Protein AF-K1S8H5-F1 (afdb_monomer_lite)

pLDDT: mean 75.68, std 14.2, range [41.44, 95.56]

Secondary structure (DSSP, 8-state):
--------HHHHHHHHHHHHHHHHHHHHHHHSS----HHHHHHHHHHHHHH--GGG-------TTT--HHHHHHTT--HHHHHHHHHHHHTT----SGGGGGGSTT--S--

Structure (mmCIF, N/CA/C/O backbone):
data_AF-K1S8H5-F1
#
_entry.id   AF-K1S8H5-F1
#
loop_
_atom_site.group_PDB
_atom_site.id
_atom_site.type_symbol
_atom_site.label_atom_id
_atom_site.label_alt_id
_atom_site.label_comp_id
_atom_site.label_asym_id
_atom_site.label_entity_id
_atom_site.label_seq_id
_atom_site.pdbx_PDB_ins_code
_atom_site.Cartn_x
_atom_site.Cartn_y
_atom_site.Cartn_z
_atom_site.occupancy
_atom_site.B_iso_or_equiv
_atom_site.auth_seq_id
_atom_site.auth_comp_id
_atom_site.auth_asym_id
_atom_site.auth_atom_id
_atom_site.pdbx_PDB_model_num
ATOM 1 N N . MET A 1 1 ? 56.569 -16.365 -18.935 1.00 41.44 1 MET A N 1
ATOM 2 C CA . MET A 1 1 ? 56.934 -15.967 -20.304 1.00 41.44 1 MET A CA 1
ATOM 3 C C . MET A 1 1 ? 55.680 -16.206 -21.107 1.00 41.44 1 MET A C 1
ATOM 5 O O . MET A 1 1 ? 55.211 -17.335 -21.143 1.00 41.44 1 MET A O 1
ATOM 9 N N . ASP A 1 2 ? 55.040 -15.097 -21.447 1.00 56.78 2 ASP A N 1
ATOM 10 C CA . ASP A 1 2 ? 53.632 -14.965 -21.799 1.00 56.78 2 ASP A CA 1
ATOM 11 C C . ASP A 1 2 ? 53.330 -15.383 -23.232 1.00 56.78 2 ASP A C 1
ATOM 13 O O . ASP A 1 2 ? 53.859 -14.779 -24.162 1.00 56.78 2 ASP A O 1
ATOM 17 N N . ASP A 1 3 ? 52.366 -16.288 -23.395 1.00 51.31 3 ASP A N 1
ATOM 18 C CA . ASP A 1 3 ? 51.741 -16.548 -24.690 1.00 51.31 3 ASP A CA 1
ATOM 19 C C . ASP A 1 3 ? 50.256 -16.176 -24.567 1.00 51.31 3 ASP A C 1
ATOM 21 O O . ASP A 1 3 ? 49.355 -17.011 -24.460 1.00 51.31 3 ASP A O 1
ATOM 25 N N . GLY A 1 4 ? 50.015 -14.868 -24.468 1.00 54.75 4 GLY A N 1
ATOM 26 C CA . GLY A 1 4 ? 48.685 -14.281 -24.397 1.00 54.75 4 GLY A CA 1
ATOM 27 C C . GLY A 1 4 ? 47.876 -14.517 -25.678 1.00 54.75 4 GLY A C 1
ATOM 28 O O . GLY A 1 4 ? 48.240 -14.041 -26.746 1.00 54.75 4 GLY A O 1
ATOM 29 N N . THR A 1 5 ? 46.742 -15.209 -25.529 1.00 61.41 5 THR A N 1
ATOM 30 C CA . THR A 1 5 ? 45.500 -15.079 -26.322 1.00 61.41 5 THR A CA 1
ATOM 31 C C . THR A 1 5 ? 45.636 -15.018 -27.853 1.00 61.41 5 THR A C 1
ATOM 33 O O . THR A 1 5 ? 45.583 -13.937 -28.440 1.00 61.41 5 THR A O 1
ATOM 36 N N . PHE A 1 6 ? 45.668 -16.172 -28.527 1.00 60.78 6 PHE A N 1
ATOM 37 C CA . PHE A 1 6 ? 45.492 -16.243 -29.984 1.00 60.78 6 PHE A CA 1
ATOM 38 C C . PHE A 1 6 ? 44.101 -16.790 -30.330 1.00 60.78 6 PHE A C 1
ATOM 40 O O . PHE A 1 6 ? 43.849 -17.989 -30.240 1.00 60.78 6 PHE A O 1
ATOM 47 N N . PHE A 1 7 ? 43.187 -15.890 -30.700 1.00 63.75 7 PHE A N 1
ATOM 48 C CA . PHE A 1 7 ? 41.874 -16.235 -31.247 1.00 63.75 7 PHE A CA 1
ATOM 49 C C . PHE A 1 7 ? 42.027 -17.026 -32.561 1.00 63.75 7 PHE A C 1
ATOM 51 O O . PHE A 1 7 ? 42.844 -16.687 -33.417 1.00 63.75 7 PHE A O 1
ATOM 58 N N . THR A 1 8 ? 41.224 -18.072 -32.743 1.00 81.25 8 THR A N 1
ATOM 59 C CA . THR A 1 8 ? 41.242 -18.950 -33.927 1.00 81.25 8 THR A C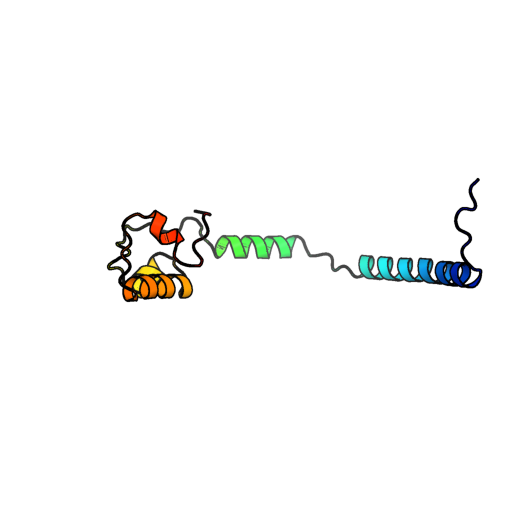A 1
ATOM 60 C C . THR A 1 8 ? 40.730 -18.198 -35.168 1.00 81.25 8 THR A C 1
ATOM 62 O O . THR A 1 8 ? 39.852 -17.346 -35.061 1.00 81.25 8 THR A O 1
ATOM 65 N N . GLU A 1 9 ? 41.175 -18.533 -36.388 1.00 72.69 9 GLU A N 1
ATOM 66 C CA . GLU A 1 9 ? 40.718 -17.865 -37.633 1.00 72.69 9 GLU A CA 1
ATOM 67 C C . GLU A 1 9 ? 39.186 -17.808 -37.797 1.00 72.69 9 GLU A C 1
ATOM 69 O O . GLU A 1 9 ? 38.637 -16.854 -38.354 1.00 72.69 9 GLU A O 1
ATOM 74 N N . ARG A 1 10 ? 38.477 -18.831 -37.301 1.00 75.38 10 ARG A N 1
ATOM 75 C CA . ARG A 1 10 ? 37.007 -18.870 -37.284 1.00 75.38 10 ARG A CA 1
ATOM 76 C C . ARG A 1 10 ? 36.413 -17.829 -36.334 1.00 75.38 10 ARG A C 1
ATOM 78 O O . ARG A 1 10 ? 35.391 -17.237 -36.667 1.00 75.38 10 ARG A O 1
ATOM 85 N N . GLU A 1 11 ? 37.058 -17.579 -35.198 1.00 80.12 11 GLU A N 1
ATOM 86 C CA . GLU A 1 11 ? 36.647 -16.576 -34.210 1.00 80.12 11 GLU A CA 1
ATOM 87 C C . GLU A 1 11 ? 36.876 -15.166 -34.750 1.00 80.12 11 GLU A C 1
ATOM 89 O O . GLU A 1 11 ? 35.988 -14.326 -34.647 1.00 80.12 11 GLU A O 1
ATOM 94 N N . ILE A 1 12 ? 37.999 -14.926 -35.433 1.00 80.81 12 ILE A N 1
ATOM 95 C CA . ILE A 1 12 ? 38.282 -13.633 -36.073 1.00 80.81 12 ILE A CA 1
ATOM 96 C C . ILE A 1 12 ? 37.213 -13.309 -37.126 1.00 80.81 12 ILE A C 1
ATOM 98 O O . ILE A 1 12 ? 36.673 -12.203 -37.145 1.00 80.81 12 ILE A O 1
ATOM 102 N N . ARG A 1 13 ? 36.846 -14.281 -37.973 1.00 82.50 13 ARG A N 1
ATOM 103 C CA . ARG A 1 13 ? 35.783 -14.100 -38.979 1.00 82.50 13 ARG A CA 1
ATOM 104 C C . ARG A 1 13 ? 34.409 -13.907 -38.339 1.00 82.50 13 ARG A C 1
ATOM 106 O O . ARG A 1 13 ? 33.643 -13.067 -38.803 1.00 82.50 13 ARG A O 1
ATOM 113 N N . ALA A 1 14 ? 34.104 -14.646 -37.273 1.00 84.62 14 ALA A N 1
ATOM 114 C CA . ALA A 1 14 ? 32.852 -14.493 -36.539 1.00 84.62 14 AL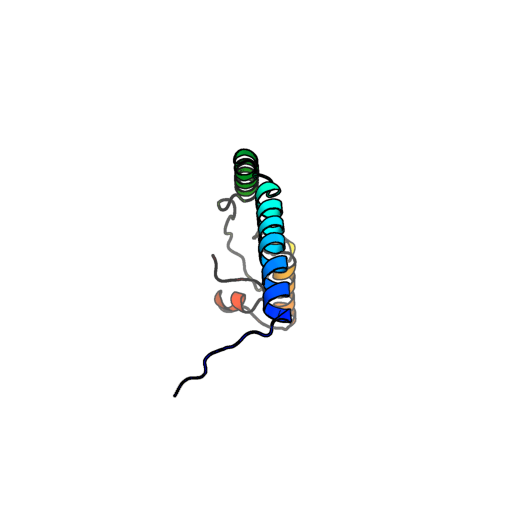A A CA 1
ATOM 115 C C . ALA A 1 14 ? 32.741 -13.103 -35.894 1.00 84.62 14 ALA A C 1
ATOM 117 O O . ALA A 1 14 ? 31.717 -12.447 -36.053 1.00 84.62 14 ALA A O 1
ATOM 118 N N . VAL A 1 15 ? 33.801 -12.614 -35.244 1.00 86.19 15 VAL A N 1
ATOM 119 C CA . VAL A 1 15 ? 33.845 -11.278 -34.627 1.00 86.19 15 VAL A CA 1
ATOM 120 C C . VAL A 1 15 ? 33.744 -10.177 -35.685 1.00 86.19 15 VAL A C 1
ATOM 122 O O . VAL A 1 15 ? 32.987 -9.225 -35.498 1.00 86.19 15 VAL A O 1
ATOM 125 N N . ALA A 1 16 ? 34.426 -10.332 -36.825 1.00 89.69 16 ALA A N 1
ATOM 126 C CA . ALA A 1 16 ? 34.380 -9.372 -37.930 1.00 89.69 16 ALA A CA 1
ATOM 127 C C . ALA A 1 16 ? 32.971 -9.198 -38.528 1.00 89.69 16 ALA A C 1
ATOM 129 O O . ALA A 1 16 ? 32.651 -8.120 -39.019 1.00 89.69 16 ALA A O 1
ATOM 130 N N . VAL A 1 17 ? 32.122 -10.230 -38.466 1.00 92.25 17 VAL A N 1
ATOM 131 C CA . VAL A 1 17 ? 30.719 -10.173 -38.918 1.00 92.25 17 VAL A CA 1
ATOM 132 C C . VAL A 1 17 ? 29.775 -9.776 -37.781 1.00 92.25 17 VAL A C 1
ATOM 134 O O . VAL A 1 17 ? 28.824 -9.024 -37.987 1.00 92.25 17 VAL A O 1
ATOM 137 N N . PHE A 1 18 ? 30.038 -10.247 -36.566 1.00 93.00 18 PHE A N 1
ATOM 138 C CA . PHE A 1 18 ? 29.190 -9.997 -35.408 1.00 93.00 18 PHE A CA 1
ATOM 139 C C . PHE A 1 18 ? 29.225 -8.534 -34.961 1.00 93.00 18 PHE A C 1
ATOM 141 O O . PHE A 1 18 ? 28.172 -7.967 -34.696 1.00 93.00 18 PHE A O 1
ATOM 148 N N . LEU A 1 19 ? 30.399 -7.896 -34.912 1.00 94.50 19 LEU A N 1
ATOM 149 C CA . LEU A 1 19 ? 30.528 -6.497 -34.484 1.00 94.50 19 LEU A CA 1
ATOM 150 C C . LEU A 1 19 ? 29.714 -5.504 -35.332 1.00 94.50 19 LEU A C 1
ATOM 152 O O . LEU A 1 19 ? 28.984 -4.707 -34.738 1.00 94.50 19 LEU A O 1
ATOM 156 N N . PRO A 1 20 ? 29.759 -5.525 -36.679 1.00 95.56 20 PRO A N 1
ATOM 157 C CA . PRO A 1 20 ? 28.922 -4.631 -37.473 1.00 95.56 20 PRO A CA 1
ATOM 158 C C . PRO A 1 20 ? 27.431 -4.963 -37.344 1.00 95.56 20 PRO A C 1
ATOM 160 O O . PRO A 1 20 ? 26.621 -4.043 -37.295 1.00 95.56 20 PRO A O 1
ATOM 163 N N . LEU A 1 21 ? 27.049 -6.241 -37.216 1.00 94.81 21 LEU A N 1
ATOM 164 C CA . LEU A 1 21 ? 25.651 -6.626 -36.982 1.00 94.81 21 LEU A CA 1
ATOM 165 C C . LEU A 1 21 ? 25.140 -6.159 -35.615 1.00 94.81 21 LEU A C 1
ATOM 167 O O . LEU A 1 21 ? 24.040 -5.620 -35.524 1.00 94.81 21 LEU A O 1
ATOM 171 N N . ALA A 1 22 ? 25.941 -6.315 -34.562 1.00 93.06 22 ALA A N 1
ATOM 172 C CA . ALA A 1 22 ? 25.636 -5.813 -33.229 1.00 93.06 22 ALA A CA 1
ATOM 173 C C . ALA A 1 22 ? 25.555 -4.279 -33.229 1.00 93.06 22 ALA A C 1
ATOM 175 O O . ALA A 1 22 ? 24.632 -3.714 -32.647 1.00 93.06 22 ALA A O 1
ATOM 176 N N . GLY A 1 23 ? 26.460 -3.605 -33.944 1.00 95.06 23 GLY A N 1
ATOM 177 C CA . GLY A 1 23 ? 26.422 -2.157 -34.143 1.00 95.06 23 GLY A CA 1
ATOM 178 C C . GLY A 1 23 ? 25.152 -1.696 -34.860 1.00 95.06 23 GLY A C 1
ATOM 179 O O . GLY A 1 23 ? 24.492 -0.769 -34.395 1.00 95.06 23 GLY A O 1
ATOM 180 N N . LEU A 1 24 ? 24.758 -2.378 -35.939 1.00 95.38 24 LEU A N 1
ATOM 181 C CA . LEU A 1 24 ? 23.509 -2.111 -36.657 1.00 95.38 24 LEU A CA 1
ATOM 182 C C . LEU A 1 24 ? 22.278 -2.372 -35.787 1.00 95.38 24 LEU A C 1
ATOM 184 O O . LEU A 1 24 ? 21.343 -1.578 -35.819 1.00 95.38 24 LEU A O 1
ATOM 188 N N . LEU A 1 25 ? 22.282 -3.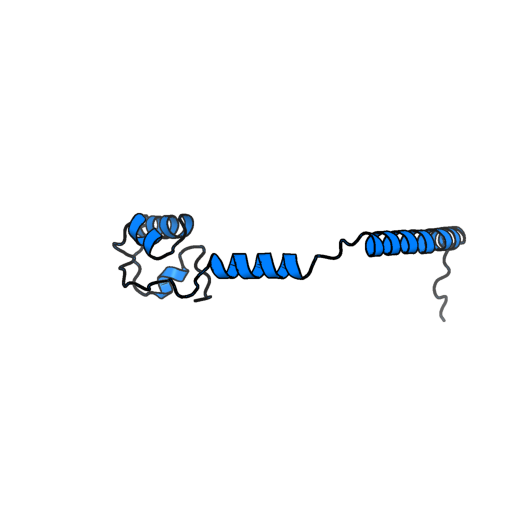434 -34.980 1.00 92.88 25 LEU A N 1
ATOM 189 C CA . LEU A 1 25 ? 21.197 -3.737 -34.049 1.00 92.88 25 LEU A CA 1
ATOM 190 C C . LEU A 1 25 ? 21.059 -2.644 -32.982 1.00 92.88 25 LEU A C 1
ATOM 192 O O . LEU A 1 25 ? 19.957 -2.157 -32.743 1.00 92.88 25 LEU A O 1
ATOM 196 N N . VAL A 1 26 ? 22.168 -2.218 -32.373 1.00 90.69 26 VAL A N 1
ATOM 197 C CA . VAL A 1 26 ? 22.177 -1.134 -31.379 1.00 90.69 26 VAL A CA 1
ATOM 198 C C . VAL A 1 26 ? 21.739 0.188 -32.009 1.00 90.69 26 VAL A C 1
ATOM 200 O O . VAL A 1 26 ? 20.926 0.897 -31.419 1.00 90.69 26 VAL A O 1
ATOM 203 N N . ALA A 1 27 ? 22.216 0.507 -33.215 1.00 89.88 27 ALA A N 1
ATOM 204 C CA . ALA A 1 27 ? 21.815 1.706 -33.947 1.00 89.88 27 ALA A CA 1
ATOM 205 C C . ALA A 1 27 ? 20.324 1.682 -34.303 1.00 89.88 27 ALA A C 1
ATOM 207 O O . ALA A 1 27 ? 19.631 2.671 -34.082 1.00 89.88 27 ALA A O 1
ATOM 208 N N . ALA A 1 28 ? 19.805 0.548 -34.778 1.00 88.31 28 ALA A N 1
ATOM 209 C CA . ALA A 1 28 ? 18.382 0.372 -35.031 1.00 88.31 28 ALA A CA 1
ATOM 210 C C . ALA A 1 28 ? 17.579 0.588 -33.742 1.00 88.31 28 ALA A C 1
ATOM 212 O O . ALA A 1 28 ? 16.697 1.437 -33.716 1.00 88.31 28 ALA A O 1
ATOM 213 N N . VAL A 1 29 ? 17.927 -0.078 -32.638 1.00 86.44 29 VAL A N 1
ATOM 214 C CA . VAL A 1 29 ? 17.245 0.113 -31.345 1.00 86.44 29 VAL A CA 1
ATOM 215 C C . VAL A 1 29 ? 17.318 1.570 -30.873 1.00 86.44 29 VAL A C 1
ATOM 217 O O . VAL A 1 29 ? 16.334 2.087 -30.350 1.00 86.44 29 VAL A O 1
ATOM 220 N N . ALA A 1 30 ? 18.442 2.260 -31.078 1.00 84.75 30 ALA A N 1
ATOM 221 C CA . ALA A 1 30 ? 18.591 3.668 -30.718 1.00 84.75 30 ALA A CA 1
ATOM 222 C C . ALA A 1 30 ? 17.723 4.600 -31.581 1.00 84.75 30 ALA A C 1
ATOM 224 O O . ALA A 1 30 ? 17.147 5.545 -31.047 1.00 84.75 30 ALA A O 1
ATOM 225 N N . LEU A 1 31 ? 17.587 4.320 -32.880 1.00 83.88 31 LEU A N 1
ATOM 226 C CA . LEU A 1 31 ? 16.734 5.076 -33.807 1.00 83.88 31 LEU A CA 1
ATOM 227 C C . LEU A 1 31 ? 15.240 4.779 -33.609 1.00 83.88 31 LEU A C 1
ATOM 229 O O . LEU A 1 31 ? 14.409 5.661 -33.801 1.00 83.88 31 LEU A O 1
ATOM 233 N N . PHE A 1 32 ? 14.903 3.556 -33.193 1.00 79.19 32 PHE A N 1
ATOM 234 C CA . PHE A 1 32 ? 13.542 3.125 -32.873 1.00 79.19 32 PHE A CA 1
ATOM 235 C C . PHE A 1 32 ? 13.138 3.402 -31.424 1.00 79.19 32 PHE A C 1
ATOM 237 O O . PHE A 1 32 ? 12.006 3.084 -31.064 1.00 79.19 32 PHE A O 1
ATOM 244 N N . ARG A 1 33 ? 14.000 3.998 -30.581 1.00 71.75 33 ARG A N 1
ATOM 245 C CA . ARG A 1 33 ? 13.569 4.466 -29.259 1.00 71.75 33 ARG A CA 1
ATOM 246 C C . ARG A 1 33 ? 12.525 5.564 -29.470 1.00 71.75 33 ARG A C 1
ATOM 248 O O . ARG A 1 33 ? 12.899 6.653 -29.913 1.00 71.75 33 ARG A O 1
ATOM 255 N N . PRO A 1 34 ? 11.235 5.317 -29.170 1.00 67.19 34 PRO A N 1
ATOM 256 C CA . PRO A 1 34 ? 10.236 6.362 -29.276 1.00 67.19 34 PRO A CA 1
ATOM 257 C C . PRO A 1 34 ? 10.681 7.488 -28.348 1.00 67.19 34 PRO A C 1
ATOM 259 O O . PRO A 1 34 ? 10.949 7.266 -27.166 1.00 67.19 34 PRO A O 1
ATOM 262 N N . LYS A 1 35 ? 10.834 8.690 -28.902 1.00 61.28 35 LYS A N 1
ATOM 263 C CA . LYS A 1 35 ? 11.096 9.881 -28.107 1.00 61.28 35 LYS A CA 1
ATOM 264 C C . LYS A 1 35 ? 9.849 10.096 -27.259 1.00 61.28 35 LYS A C 1
ATOM 266 O O . LYS A 1 35 ? 8.855 10.598 -27.770 1.00 61.28 35 LYS A O 1
ATOM 271 N N . SER A 1 36 ? 9.879 9.630 -26.011 1.00 64.00 36 SER A N 1
ATOM 272 C CA . SER A 1 36 ? 8.815 9.879 -25.044 1.00 64.00 36 SER A CA 1
ATOM 273 C C . SER A 1 36 ? 8.582 11.381 -25.019 1.00 64.00 36 SER A C 1
ATOM 275 O O . SER A 1 36 ? 9.502 12.141 -24.709 1.00 64.00 36 SER A O 1
ATOM 277 N N . ASP A 1 37 ? 7.400 11.810 -25.451 1.00 79.44 37 ASP A N 1
ATOM 278 C CA . ASP A 1 37 ? 7.074 13.224 -25.516 1.00 79.44 37 ASP A CA 1
ATOM 279 C C . ASP A 1 37 ? 7.142 13.788 -24.084 1.00 79.44 37 ASP A C 1
ATOM 281 O O . ASP A 1 37 ? 6.434 13.290 -23.199 1.00 79.44 37 ASP A O 1
ATOM 285 N N . PRO A 1 38 ? 8.010 14.779 -23.806 1.00 76.88 38 PRO A N 1
ATOM 286 C CA . PRO A 1 38 ? 8.132 15.360 -22.472 1.00 76.88 38 PRO A CA 1
ATOM 287 C C . PRO A 1 38 ? 6.806 15.940 -21.966 1.00 76.88 38 PRO A C 1
ATOM 289 O O . PRO A 1 38 ? 6.607 16.033 -20.755 1.00 76.88 38 PRO A O 1
ATOM 292 N N . LEU A 1 39 ? 5.885 16.305 -22.864 1.00 78.94 39 LEU A N 1
ATOM 293 C CA . LEU A 1 39 ? 4.556 16.762 -22.485 1.00 78.94 39 LEU A CA 1
ATOM 294 C C . LEU A 1 39 ? 3.669 15.610 -22.003 1.00 78.94 39 LEU A C 1
ATOM 296 O O . LEU A 1 39 ? 2.957 15.778 -21.017 1.00 78.94 39 LEU A O 1
ATOM 300 N N . GLU A 1 40 ? 3.742 14.437 -22.633 1.00 81.56 40 GLU A N 1
ATOM 301 C CA . GLU A 1 40 ? 3.019 13.245 -22.173 1.00 81.56 40 GLU A CA 1
ATOM 302 C C . GLU A 1 40 ? 3.533 12.784 -20.807 1.00 81.56 40 GLU A C 1
ATOM 304 O O . GLU A 1 40 ? 2.730 12.496 -19.922 1.00 81.56 40 GLU A O 1
ATOM 309 N N . ALA A 1 41 ? 4.854 12.802 -20.595 1.00 79.19 41 ALA A N 1
ATOM 310 C CA . ALA A 1 41 ? 5.447 12.519 -19.287 1.00 79.19 41 ALA A CA 1
ATOM 311 C C . ALA A 1 41 ? 4.920 13.486 -18.213 1.00 79.19 41 ALA A C 1
ATOM 313 O O . ALA A 1 41 ? 4.384 13.042 -17.198 1.00 79.19 41 ALA A O 1
ATOM 314 N N . ARG A 1 42 ? 4.940 14.800 -18.483 1.00 79.88 42 ARG A N 1
ATOM 315 C CA . ARG A 1 42 ? 4.382 15.805 -17.562 1.00 79.88 42 ARG A CA 1
ATOM 316 C C . ARG A 1 42 ? 2.881 15.657 -17.341 1.00 79.88 42 ARG A C 1
ATOM 318 O O . ARG A 1 42 ? 2.396 15.891 -16.241 1.00 79.88 42 ARG A O 1
ATOM 325 N N . ARG A 1 43 ? 2.113 15.282 -18.366 1.00 83.31 43 ARG A N 1
ATOM 326 C CA . ARG A 1 43 ? 0.671 15.029 -18.229 1.00 83.31 43 ARG A CA 1
ATOM 327 C C . ARG A 1 43 ? 0.395 13.840 -17.314 1.00 83.31 43 ARG A C 1
ATOM 329 O O . ARG A 1 43 ? -0.551 13.904 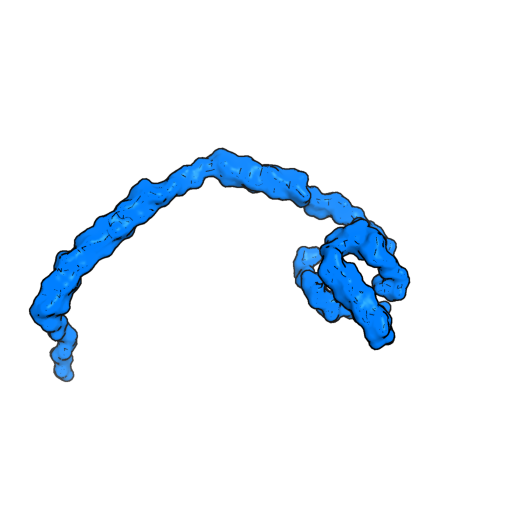-16.533 1.00 83.31 43 ARG A O 1
ATOM 336 N N . VAL A 1 44 ? 1.196 12.780 -17.411 1.00 79.69 44 VAL A N 1
ATOM 337 C CA . VAL A 1 44 ? 1.110 11.611 -16.526 1.00 79.69 44 VAL A CA 1
ATOM 338 C C . VAL A 1 44 ? 1.505 11.988 -15.099 1.00 79.69 44 VAL A C 1
ATOM 340 O O . VAL A 1 44 ? 0.760 11.661 -14.178 1.00 79.69 44 VAL A O 1
ATOM 343 N N . GLU A 1 45 ? 2.592 12.740 -14.916 1.00 74.25 45 GLU A N 1
ATOM 344 C CA . GLU A 1 45 ? 3.026 13.261 -13.609 1.00 74.25 45 GLU A CA 1
ATOM 345 C C . GLU A 1 45 ? 1.923 14.098 -12.942 1.00 74.25 45 GLU A C 1
ATOM 347 O O . GLU A 1 45 ? 1.480 13.775 -11.842 1.00 74.25 45 GLU A O 1
ATOM 352 N N . VAL A 1 46 ? 1.377 15.096 -13.644 1.00 80.06 46 VAL A N 1
ATOM 353 C CA . VAL A 1 46 ? 0.293 15.956 -13.130 1.00 80.06 46 VAL A CA 1
ATOM 354 C C . VAL A 1 46 ? -0.987 15.159 -12.855 1.00 80.06 46 VAL A C 1
ATOM 356 O O . VAL A 1 46 ? -1.723 15.451 -11.911 1.00 80.06 46 VAL A O 1
ATOM 359 N N . ALA A 1 47 ? -1.298 14.147 -13.670 1.00 78.44 47 ALA A N 1
ATOM 360 C CA . ALA A 1 47 ? -2.444 13.274 -13.424 1.00 78.44 47 ALA A CA 1
ATOM 361 C C . ALA A 1 47 ? -2.249 12.404 -12.172 1.00 78.44 47 ALA A C 1
ATOM 363 O O . ALA A 1 47 ? -3.218 12.175 -11.448 1.00 78.44 47 ALA A O 1
ATOM 364 N N . MET A 1 48 ? -1.023 11.944 -11.900 1.00 69.12 48 MET A N 1
ATOM 365 C CA . MET A 1 48 ? -0.682 11.211 -10.678 1.00 69.12 48 MET A CA 1
ATOM 366 C C . MET A 1 48 ? -0.736 12.118 -9.443 1.00 69.12 48 MET A C 1
ATOM 368 O O . MET A 1 48 ? -1.387 11.744 -8.469 1.00 69.12 48 MET A O 1
ATOM 372 N N . GLU A 1 49 ? -0.180 13.331 -9.513 1.00 64.94 49 GLU A N 1
ATOM 373 C CA . GLU A 1 49 ? -0.271 14.343 -8.443 1.00 64.94 49 GLU A CA 1
ATOM 374 C C . GLU A 1 49 ? -1.727 14.686 -8.096 1.00 64.94 49 GLU A C 1
ATOM 376 O O . GLU A 1 49 ? -2.097 14.777 -6.930 1.00 64.94 49 GLU A O 1
ATOM 381 N N . ARG A 1 50 ? -2.605 14.806 -9.100 1.00 62.06 50 ARG A N 1
ATOM 382 C CA . ARG A 1 50 ? -4.041 15.055 -8.871 1.00 62.06 50 ARG A CA 1
ATOM 383 C C . ARG A 1 50 ? -4.786 13.868 -8.270 1.00 62.06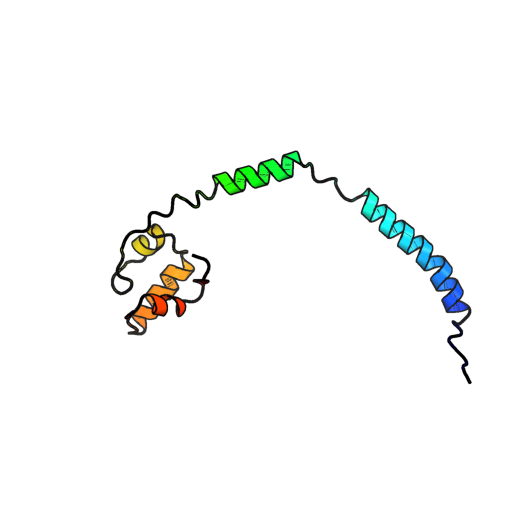 50 ARG A C 1
ATOM 385 O O . ARG A 1 50 ? -5.836 14.062 -7.660 1.00 62.06 50 ARG A O 1
ATOM 392 N N . ARG A 1 51 ? -4.298 12.643 -8.482 1.00 60.03 51 ARG A N 1
ATOM 393 C CA . ARG A 1 51 ? -4.947 11.416 -7.997 1.00 60.03 51 ARG A CA 1
ATOM 394 C C . ARG A 1 51 ? -4.592 11.104 -6.545 1.00 60.03 51 ARG A C 1
ATOM 396 O O . ARG A 1 51 ? -5.330 10.361 -5.905 1.00 60.03 51 ARG A O 1
ATOM 403 N N . MET A 1 52 ? -3.511 11.681 -6.027 1.00 54.03 52 MET A N 1
ATOM 404 C CA . MET A 1 52 ? -3.089 11.539 -4.638 1.00 54.03 52 MET A CA 1
ATOM 405 C C . MET A 1 52 ? -2.925 12.924 -4.012 1.00 54.03 52 MET A C 1
ATOM 407 O O . MET A 1 52 ? -1.826 13.472 -4.017 1.00 54.03 52 MET A O 1
ATOM 411 N N . PRO A 1 53 ? -3.980 13.502 -3.414 1.00 53.72 53 PRO A N 1
ATOM 412 C CA . PRO A 1 53 ? -3.764 14.547 -2.436 1.00 53.72 53 PRO A CA 1
ATOM 413 C C . PRO A 1 53 ? -3.106 13.869 -1.232 1.00 53.72 53 PRO A C 1
ATOM 415 O O . PRO A 1 53 ? -3.803 13.312 -0.379 1.00 53.72 53 PRO A O 1
ATOM 418 N N . ALA A 1 54 ? -1.772 13.903 -1.181 1.00 54.31 54 ALA A N 1
ATOM 419 C CA . ALA A 1 54 ? -0.982 13.507 -0.014 1.00 54.31 54 ALA A CA 1
ATOM 420 C C . ALA A 1 54 ? -1.490 14.202 1.270 1.00 54.31 54 ALA A C 1
ATOM 422 O O . ALA A 1 54 ? -1.431 13.633 2.351 1.00 54.31 54 ALA A O 1
ATOM 423 N N . ASP A 1 55 ? -2.121 15.372 1.117 1.00 54.88 55 ASP A N 1
ATOM 424 C CA . ASP A 1 55 ? -2.707 16.183 2.189 1.00 54.88 55 ASP A CA 1
ATOM 425 C C . ASP A 1 55 ? -4.164 15.854 2.567 1.00 54.88 55 ASP A C 1
ATOM 427 O O . ASP A 1 55 ? -4.736 16.489 3.453 1.00 54.88 55 ASP A O 1
ATOM 431 N N . SER A 1 56 ? -4.818 14.886 1.914 1.00 56.09 56 SER A N 1
ATOM 432 C CA . SER A 1 56 ? -6.212 14.541 2.253 1.00 56.09 56 SER A CA 1
ATOM 433 C C . SER A 1 56 ? -6.357 13.400 3.259 1.00 56.09 56 SER A C 1
ATOM 435 O O . SER A 1 56 ? -7.485 13.095 3.659 1.00 56.09 56 SER A O 1
ATOM 437 N N . ILE A 1 57 ? -5.247 12.805 3.718 1.00 57.25 57 ILE A N 1
ATOM 438 C CA . ILE A 1 57 ? -5.263 11.833 4.816 1.00 57.25 57 ILE A CA 1
ATOM 439 C C . ILE A 1 57 ? -5.612 12.591 6.099 1.00 57.25 57 ILE A C 1
ATOM 441 O O . ILE A 1 57 ? -4.757 13.091 6.826 1.00 57.25 57 ILE A O 1
ATOM 445 N N . ARG A 1 58 ? -6.911 12.710 6.390 1.00 58.34 58 ARG A N 1
ATOM 446 C CA . ARG A 1 58 ? -7.366 13.179 7.698 1.00 58.34 58 ARG A CA 1
ATOM 447 C C . ARG A 1 58 ? -7.066 12.087 8.712 1.00 58.34 58 ARG A C 1
ATOM 449 O O . ARG A 1 58 ? -7.885 11.190 8.900 1.00 58.34 58 ARG A O 1
ATOM 456 N N . LEU A 1 59 ? -5.920 12.203 9.376 1.00 63.84 59 LEU A N 1
ATOM 457 C CA . LEU A 1 59 ? -5.586 11.402 10.546 1.00 63.84 59 LEU A CA 1
ATOM 458 C C . LEU A 1 59 ? -6.696 11.594 11.584 1.00 63.84 59 LEU A C 1
ATOM 460 O O . LEU A 1 59 ? -6.880 12.682 12.135 1.00 63.84 59 LEU A O 1
ATOM 464 N N . ARG A 1 60 ? -7.496 10.549 11.793 1.00 70.25 60 ARG A N 1
ATOM 465 C CA . ARG A 1 60 ? -8.491 10.488 12.863 1.00 70.25 60 ARG A CA 1
ATOM 466 C C . ARG A 1 60 ? -8.008 9.481 13.897 1.00 70.25 60 ARG A C 1
ATOM 468 O O . ARG A 1 60 ? -7.517 8.424 13.501 1.00 70.25 60 ARG A O 1
ATOM 475 N N . PRO A 1 61 ? -8.148 9.780 15.196 1.00 77.56 61 PRO A N 1
ATOM 476 C CA . PRO A 1 61 ? -7.903 8.777 16.215 1.00 77.56 61 PRO A CA 1
ATOM 477 C C . PRO A 1 61 ? -8.882 7.618 16.011 1.00 77.56 61 PRO A C 1
ATOM 479 O O . PRO A 1 61 ? -10.074 7.840 15.795 1.00 77.56 61 PRO A O 1
ATOM 482 N N . PHE A 1 62 ? -8.363 6.400 16.076 1.00 83.31 62 PHE A N 1
ATOM 483 C CA . PHE A 1 62 ? -9.135 5.165 16.047 1.00 83.31 62 PHE A CA 1
ATOM 484 C C . PHE A 1 62 ? -8.524 4.186 17.046 1.00 83.31 62 PHE A C 1
ATOM 486 O O . PHE A 1 62 ? -7.337 4.283 17.365 1.00 83.31 62 PHE A O 1
ATOM 493 N N . ASP A 1 63 ? -9.325 3.249 17.542 1.00 86.19 63 ASP A N 1
ATOM 494 C CA . ASP A 1 63 ? -8.830 2.170 18.391 1.00 86.19 63 ASP A CA 1
ATOM 495 C C . ASP A 1 63 ? -8.680 0.888 17.553 1.00 86.19 63 ASP A C 1
ATOM 497 O O . ASP A 1 63 ? -9.679 0.333 17.085 1.00 86.19 63 ASP A O 1
ATOM 501 N N . PRO A 1 64 ? -7.450 0.377 17.354 1.00 83.50 64 PRO A N 1
ATOM 502 C CA . PRO A 1 64 ? -7.202 -0.799 16.523 1.00 83.50 64 PRO A CA 1
ATOM 503 C C . PRO A 1 64 ? -7.823 -2.083 17.088 1.00 83.50 64 PRO A C 1
ATOM 505 O O . PRO A 1 64 ? -7.972 -3.061 16.358 1.00 83.50 64 PRO A O 1
ATOM 508 N N . ASN A 1 65 ? -8.210 -2.117 18.365 1.00 88.88 65 ASN A N 1
ATOM 509 C CA . ASN A 1 65 ? -8.848 -3.287 18.968 1.00 88.88 65 ASN A CA 1
ATOM 510 C C . ASN A 1 65 ? -10.368 -3.309 18.765 1.00 88.88 65 ASN A C 1
ATOM 512 O O . ASN A 1 65 ? -10.989 -4.367 18.929 1.00 88.88 65 ASN A O 1
ATOM 516 N N . THR A 1 66 ? -10.970 -2.184 18.372 1.00 88.94 66 THR A N 1
ATOM 517 C CA . THR A 1 66 ? -12.424 -2.041 18.211 1.00 88.94 66 THR A CA 1
ATOM 518 C C . THR A 1 66 ? -12.844 -1.666 16.792 1.00 88.94 66 THR A C 1
ATOM 520 O O . THR A 1 66 ? -13.882 -2.167 16.361 1.00 88.94 66 THR A O 1
ATOM 523 N N . ALA A 1 67 ? -12.020 -0.930 16.038 1.00 89.56 67 ALA A N 1
ATOM 524 C CA . ALA A 1 67 ? -12.349 -0.401 14.711 1.00 89.56 67 ALA A CA 1
ATOM 525 C C . ALA A 1 67 ? -12.877 -1.459 13.729 1.00 89.56 67 ALA A C 1
ATOM 527 O O . ALA A 1 67 ? -12.318 -2.554 13.613 1.00 89.56 67 ALA A O 1
ATOM 528 N N . ASP A 1 68 ? -13.958 -1.151 13.016 1.00 89.88 68 ASP A N 1
ATOM 529 C CA . ASP A 1 68 ? -14.558 -2.068 12.041 1.00 89.88 68 ASP A CA 1
ATOM 530 C C . ASP A 1 68 ? -13.899 -1.974 10.652 1.00 89.88 68 ASP A C 1
ATOM 532 O O . ASP A 1 68 ? -13.044 -1.131 10.390 1.00 89.88 68 ASP A O 1
ATOM 536 N N . PHE A 1 69 ? -14.263 -2.879 9.740 1.00 89.75 69 PHE A N 1
ATOM 537 C CA . PHE A 1 69 ? -13.668 -2.914 8.402 1.00 89.75 69 PHE A CA 1
ATOM 538 C C . PHE A 1 69 ? -13.855 -1.595 7.632 1.00 89.75 69 PHE A C 1
ATOM 540 O O . PHE A 1 69 ? -12.910 -1.110 7.012 1.00 89.75 69 PHE A O 1
ATOM 547 N N . ASP A 1 70 ? -15.047 -0.999 7.688 1.00 88.25 70 ASP A N 1
ATOM 548 C CA . ASP A 1 70 ? -15.369 0.226 6.950 1.00 88.25 70 ASP A CA 1
ATOM 549 C C . ASP A 1 70 ? -14.689 1.460 7.560 1.00 88.25 70 ASP A C 1
ATOM 551 O O . ASP A 1 70 ? -14.341 2.412 6.858 1.00 88.25 70 ASP A O 1
ATOM 555 N N . GLU A 1 71 ? -14.482 1.475 8.872 1.00 86.69 71 GLU A N 1
ATOM 556 C CA . GLU A 1 71 ? -13.668 2.457 9.579 1.00 86.69 71 GLU A CA 1
ATOM 557 C C . GLU A 1 71 ? -12.203 2.372 9.151 1.00 86.69 71 GLU A C 1
ATOM 559 O O . GLU A 1 71 ? -11.640 3.391 8.754 1.00 86.69 71 GLU A O 1
ATOM 564 N N . LEU A 1 72 ? -11.623 1.169 9.103 1.00 86.62 72 LEU A N 1
ATOM 565 C CA . LEU A 1 72 ? -10.252 0.955 8.625 1.00 86.62 72 LEU A CA 1
ATOM 566 C C . LEU A 1 72 ? -10.070 1.429 7.176 1.00 86.62 72 LEU A C 1
ATOM 568 O O . LEU A 1 72 ? -9.096 2.114 6.869 1.00 86.62 72 LEU A O 1
ATOM 572 N N . LEU A 1 73 ? -11.034 1.159 6.292 1.00 86.62 73 LEU A N 1
ATOM 573 C CA . LEU A 1 73 ? -10.989 1.672 4.918 1.00 86.62 73 LEU A CA 1
ATOM 574 C C . LEU A 1 73 ? -11.068 3.203 4.856 1.00 86.62 73 LEU A C 1
ATOM 576 O O . LEU A 1 73 ? -10.365 3.830 4.064 1.00 86.62 73 LEU A O 1
ATOM 580 N N . ARG A 1 74 ? -11.907 3.828 5.691 1.00 83.44 74 ARG A N 1
ATOM 581 C CA . ARG A 1 74 ? -12.028 5.296 5.760 1.00 83.44 74 ARG A CA 1
ATOM 582 C C . ARG A 1 74 ? -10.789 5.973 6.342 1.00 83.44 74 ARG A C 1
ATOM 584 O O . ARG A 1 74 ? -10.559 7.140 6.039 1.00 83.44 74 ARG A O 1
ATOM 591 N N . LEU A 1 75 ? -10.003 5.252 7.139 1.00 79.94 75 LEU A N 1
ATOM 592 C CA . LEU A 1 75 ? -8.697 5.690 7.637 1.00 79.94 75 LEU A CA 1
ATOM 593 C C . LEU A 1 75 ? -7.601 5.631 6.563 1.00 79.94 75 LEU A C 1
ATOM 595 O O . LEU A 1 75 ? -6.508 6.139 6.788 1.00 79.94 75 LEU A O 1
ATOM 599 N N . GLY A 1 76 ? -7.897 5.059 5.392 1.00 78.75 76 GLY A N 1
ATOM 600 C CA . GLY A 1 76 ? -6.964 4.958 4.272 1.00 78.75 76 GLY A CA 1
ATOM 601 C C . GLY A 1 76 ? -6.232 3.622 4.189 1.00 78.75 76 GLY A C 1
ATOM 602 O O . GLY A 1 76 ? -5.391 3.467 3.307 1.00 78.75 76 GLY A O 1
ATOM 603 N N . LEU A 1 77 ? -6.564 2.646 5.045 1.00 82.19 77 LEU A N 1
ATOM 604 C CA . LEU A 1 77 ? -6.025 1.297 4.903 1.00 82.19 77 LEU A CA 1
ATOM 605 C C . LEU A 1 77 ? -6.595 0.651 3.641 1.00 82.19 77 LEU A C 1
ATOM 607 O O . LEU A 1 77 ? -7.784 0.748 3.319 1.00 82.19 77 LEU A O 1
ATOM 611 N N . SER A 1 78 ? -5.747 -0.085 2.940 1.00 84.25 78 SER A N 1
ATOM 612 C CA . SER A 1 78 ? -6.180 -0.989 1.890 1.00 84.25 78 SER A CA 1
ATOM 613 C C . SER A 1 78 ? -7.039 -2.117 2.468 1.00 84.25 78 SER A C 1
ATOM 615 O O . SER A 1 78 ? -6.956 -2.494 3.640 1.00 84.25 78 SER A O 1
ATOM 617 N N . LYS A 1 79 ? -7.836 -2.748 1.600 1.00 86.75 79 LYS A N 1
ATOM 618 C CA . LYS A 1 79 ? -8.640 -3.924 1.972 1.00 86.75 79 LYS A CA 1
ATOM 619 C C . LYS A 1 79 ? -7.787 -5.041 2.580 1.00 86.75 79 LYS A C 1
ATOM 621 O O . LYS A 1 79 ? -8.251 -5.741 3.474 1.00 86.75 79 LYS A O 1
ATOM 626 N N . HIS A 1 80 ? -6.559 -5.215 2.093 1.00 83.69 80 HIS A N 1
ATOM 627 C CA . HIS A 1 80 ? -5.652 -6.246 2.588 1.00 83.69 80 HIS A CA 1
ATOM 628 C C . HIS A 1 80 ? -5.164 -5.949 4.012 1.00 83.69 80 HIS A C 1
ATOM 630 O O . HIS A 1 80 ? -5.169 -6.843 4.861 1.00 83.69 80 HIS A O 1
ATOM 636 N N . GLU A 1 81 ? -4.789 -4.700 4.290 1.00 83.00 81 GLU A N 1
ATOM 637 C CA . GLU A 1 81 ? -4.353 -4.263 5.622 1.00 83.00 81 GLU A CA 1
ATOM 638 C C . GLU A 1 81 ? -5.498 -4.354 6.630 1.00 83.00 81 GLU A C 1
ATOM 640 O O . GLU A 1 81 ? -5.330 -4.948 7.695 1.00 83.00 81 GLU A O 1
ATOM 645 N N . ALA A 1 82 ? -6.693 -3.883 6.259 1.00 89.00 82 ALA A N 1
ATOM 646 C CA . ALA A 1 82 ? -7.877 -3.975 7.107 1.00 89.00 82 ALA A CA 1
ATOM 647 C C . ALA A 1 82 ? -8.216 -5.436 7.463 1.00 89.00 82 ALA A C 1
ATOM 649 O O . ALA A 1 82 ? -8.434 -5.763 8.628 1.00 89.00 82 ALA A O 1
ATOM 650 N N . VAL A 1 83 ? -8.187 -6.355 6.488 1.00 89.06 83 VAL A N 1
ATOM 651 C CA . VAL A 1 83 ? -8.394 -7.795 6.746 1.00 89.06 83 VAL A CA 1
ATOM 652 C C . VAL A 1 83 ? -7.296 -8.375 7.637 1.00 89.06 83 VAL A C 1
ATOM 654 O O . VAL A 1 83 ? -7.587 -9.199 8.506 1.00 89.06 83 VAL A O 1
ATOM 657 N N . SER A 1 84 ? -6.041 -7.981 7.431 1.00 86.69 84 SER A N 1
ATOM 658 C CA . SER A 1 84 ? -4.913 -8.477 8.226 1.00 86.69 84 SER A CA 1
ATOM 659 C C . SER A 1 84 ? -5.035 -8.058 9.691 1.00 86.69 84 SER A C 1
ATOM 661 O O . SER A 1 84 ? -4.872 -8.893 10.581 1.00 86.69 84 SER A O 1
ATOM 663 N N . LEU A 1 85 ? -5.433 -6.809 9.938 1.00 87.44 85 LEU A N 1
ATOM 664 C CA . LEU A 1 85 ? -5.698 -6.282 11.276 1.00 87.44 85 LEU A CA 1
ATOM 665 C C . LEU A 1 85 ? -6.856 -7.033 11.955 1.00 87.44 85 LEU A C 1
ATOM 667 O O . LEU A 1 85 ? -6.740 -7.465 13.103 1.00 87.44 85 LEU A O 1
ATOM 671 N N . LEU A 1 86 ? -7.952 -7.286 11.234 1.00 88.81 86 LEU A N 1
ATOM 672 C CA . LEU A 1 86 ? -9.074 -8.071 11.762 1.00 88.81 86 LEU A CA 1
ATOM 673 C C . LEU A 1 86 ? -8.680 -9.519 12.085 1.00 88.81 86 LEU A C 1
ATOM 675 O O . LEU A 1 86 ? -9.083 -10.049 13.121 1.00 88.81 86 LEU A O 1
ATOM 679 N N . LYS A 1 87 ? -7.854 -10.158 11.248 1.00 88.12 87 LYS A N 1
ATOM 680 C CA . LYS A 1 87 ? -7.314 -11.502 11.520 1.00 88.12 87 LYS A CA 1
ATOM 681 C C . LYS A 1 87 ? -6.427 -11.519 12.762 1.00 88.12 87 LYS A C 1
ATOM 683 O O . LYS A 1 87 ? -6.509 -12.461 13.546 1.00 88.12 87 LYS A O 1
ATOM 688 N N . TYR A 1 88 ? -5.614 -10.482 12.956 1.00 86.00 88 TYR A N 1
ATOM 689 C CA . TYR A 1 88 ? -4.783 -10.331 14.149 1.00 86.00 88 TYR A CA 1
ATOM 690 C C . TYR A 1 88 ? -5.642 -10.313 15.425 1.00 86.00 88 TYR A C 1
ATOM 692 O O . TYR A 1 88 ? -5.371 -11.073 16.356 1.00 86.00 88 TYR A O 1
ATOM 700 N N . ARG A 1 89 ? -6.747 -9.553 15.422 1.00 87.12 89 ARG A N 1
ATOM 701 C CA . ARG A 1 89 ? -7.729 -9.521 16.525 1.00 87.12 89 ARG A CA 1
ATOM 702 C C . ARG A 1 89 ? -8.425 -10.862 16.733 1.00 87.12 89 ARG A C 1
ATOM 704 O O . ARG A 1 89 ? -8.550 -11.322 17.864 1.00 87.12 89 ARG A O 1
ATOM 711 N N . ALA A 1 90 ? -8.855 -11.509 15.650 1.00 86.56 90 ALA A N 1
ATOM 712 C CA . ALA A 1 90 ? -9.527 -12.808 15.713 1.00 86.56 90 ALA A CA 1
ATOM 713 C C . ALA A 1 90 ? -8.625 -13.909 16.301 1.00 86.56 90 ALA A C 1
ATOM 715 O O . ALA A 1 90 ? -9.120 -14.854 16.907 1.00 86.56 90 ALA A O 1
ATOM 716 N N . ALA A 1 91 ? -7.302 -13.759 16.181 1.00 86.25 91 ALA A N 1
ATOM 717 C CA . ALA A 1 91 ? -6.316 -14.626 16.821 1.00 86.25 91 ALA A CA 1
ATOM 718 C C . ALA A 1 91 ? -6.128 -14.354 18.332 1.00 86.25 91 ALA A C 1
ATOM 720 O O . ALA A 1 91 ? -5.233 -14.933 18.947 1.00 86.25 91 ALA A O 1
ATOM 721 N N . GLY A 1 92 ? -6.927 -13.465 18.935 1.00 83.81 92 GLY A N 1
ATOM 722 C CA . GLY A 1 92 ? -6.836 -13.086 20.349 1.00 83.81 92 GLY A CA 1
ATOM 723 C C . GLY A 1 92 ? -5.665 -12.156 20.669 1.00 83.81 92 GLY A C 1
ATOM 724 O O . GLY A 1 92 ? -5.341 -11.948 21.839 1.00 83.81 92 GLY A O 1
ATOM 725 N N . LYS A 1 93 ? -5.003 -11.607 19.645 1.00 82.81 93 LYS A N 1
ATOM 726 C CA . LYS A 1 93 ? -3.906 -10.661 19.831 1.00 82.81 93 LYS A CA 1
ATOM 727 C C . LYS A 1 93 ? -4.476 -9.256 20.012 1.00 82.81 93 LYS A C 1
ATOM 729 O O . LYS A 1 93 ? -5.413 -8.857 19.324 1.00 82.81 93 LYS A O 1
ATOM 734 N N . VAL A 1 94 ? -3.892 -8.522 20.950 1.00 82.06 94 VAL A N 1
ATOM 735 C CA . VAL A 1 94 ? -4.311 -7.171 21.333 1.00 82.06 94 VAL A CA 1
ATOM 736 C C . VAL A 1 94 ? -3.195 -6.212 20.957 1.00 82.06 94 VAL A C 1
ATOM 738 O O . VAL A 1 94 ? -2.041 -6.464 21.306 1.00 82.06 94 VAL A O 1
ATOM 741 N N . PHE A 1 95 ? -3.542 -5.132 20.265 1.00 80.31 95 PHE A N 1
ATOM 742 C CA . PHE A 1 95 ? -2.634 -4.020 20.004 1.00 80.31 95 PHE A CA 1
ATOM 743 C C . PHE A 1 95 ? -2.497 -3.210 21.294 1.00 80.31 95 PHE A C 1
ATOM 745 O O . PHE A 1 95 ? -3.478 -2.622 21.757 1.00 80.31 95 PHE A O 1
ATOM 752 N N . ARG A 1 96 ? -1.314 -3.237 21.917 1.00 78.69 96 ARG A N 1
ATOM 753 C CA . ARG A 1 96 ? -1.028 -2.509 23.165 1.00 78.69 96 ARG A CA 1
ATOM 754 C C . ARG A 1 96 ? -0.320 -1.191 22.905 1.00 78.69 96 ARG A C 1
ATOM 756 O O . ARG A 1 96 ? -0.549 -0.235 23.639 1.00 78.69 96 ARG A O 1
ATOM 763 N N . ILE A 1 97 ? 0.526 -1.162 21.884 1.00 71.69 97 ILE A N 1
ATOM 764 C CA . ILE A 1 97 ? 1.281 0.015 21.463 1.00 71.69 97 ILE A CA 1
ATOM 765 C C . ILE A 1 97 ? 1.095 0.229 19.953 1.00 71.69 97 ILE A C 1
ATOM 767 O O . ILE A 1 97 ? 0.846 -0.743 19.236 1.00 71.69 97 ILE A O 1
ATOM 771 N N . PRO A 1 98 ? 1.159 1.473 19.447 1.00 65.19 98 PRO A N 1
ATOM 772 C CA . PRO A 1 98 ? 0.986 1.747 18.019 1.00 65.19 98 PRO A CA 1
ATOM 773 C C . PRO A 1 98 ? 2.016 1.010 17.149 1.00 65.19 98 PRO A C 1
ATOM 775 O O . PRO A 1 98 ? 1.700 0.616 16.030 1.00 65.19 98 PRO A O 1
ATOM 778 N N . GLU A 1 99 ? 3.201 0.722 17.684 1.00 66.50 99 GLU A N 1
ATOM 779 C CA . GLU A 1 99 ? 4.248 -0.061 17.026 1.00 66.50 99 GLU A CA 1
ATOM 780 C C . GLU A 1 99 ? 3.826 -1.520 16.779 1.00 66.50 99 GLU A C 1
ATOM 782 O O . GLU A 1 99 ? 4.339 -2.150 15.855 1.00 66.50 99 GLU A O 1
ATOM 787 N N . ASP A 1 100 ? 2.840 -2.058 17.511 1.00 64.50 100 ASP A N 1
ATOM 788 C CA . ASP A 1 100 ? 2.286 -3.398 17.261 1.00 64.50 100 ASP A CA 1
ATOM 789 C C . ASP A 1 100 ? 1.555 -3.474 15.907 1.00 64.50 100 ASP A C 1
ATOM 791 O O . ASP A 1 100 ? 1.337 -4.569 15.382 1.00 64.50 100 ASP A O 1
ATOM 795 N N . LEU A 1 101 ? 1.189 -2.334 15.304 1.00 62.53 101 LEU A N 1
ATOM 796 C CA . LEU A 1 101 ? 0.625 -2.292 13.951 1.00 62.53 101 LEU A CA 1
ATOM 797 C C . LEU A 1 101 ? 1.651 -2.692 12.884 1.00 62.53 101 LEU A C 1
ATOM 799 O O . LEU A 1 101 ? 1.252 -3.221 11.849 1.00 62.53 101 LEU A O 1
ATOM 803 N N . SER A 1 102 ? 2.956 -2.554 13.152 1.00 60.22 102 SER A N 1
ATOM 804 C CA . SER A 1 102 ? 4.025 -3.034 12.256 1.00 60.22 102 SER A CA 1
ATOM 805 C C . SER A 1 102 ? 4.017 -4.559 12.068 1.00 60.22 102 SER A C 1
ATOM 807 O O . SER A 1 102 ? 4.542 -5.080 11.085 1.00 60.22 102 SER A O 1
ATOM 809 N N . LEU A 1 103 ? 3.365 -5.296 12.978 1.00 59.16 103 LEU A N 1
ATOM 810 C CA . LEU A 1 103 ? 3.167 -6.743 12.873 1.00 59.16 103 LEU A CA 1
ATOM 811 C C . LEU A 1 103 ? 2.080 -7.114 11.846 1.00 59.16 103 LEU A C 1
ATOM 813 O O . LEU A 1 103 ? 1.952 -8.288 11.484 1.00 59.16 103 LEU A O 1
ATOM 817 N N . CYS A 1 104 ? 1.292 -6.142 11.370 1.00 56.69 104 CYS A N 1
ATOM 818 C CA . CYS A 1 104 ? 0.349 -6.328 10.273 1.00 56.69 104 CYS A CA 1
ATOM 819 C C . CYS A 1 104 ? 1.075 -6.179 8.928 1.00 56.69 104 CYS A C 1
ATOM 821 O O . CYS A 1 104 ? 1.571 -5.116 8.568 1.00 56.69 104 CYS A O 1
ATOM 823 N N . TYR A 1 105 ? 1.113 -7.280 8.176 1.00 46.75 105 TYR A N 1
ATOM 824 C CA . TYR A 1 105 ? 1.778 -7.397 6.878 1.00 46.75 105 TYR A CA 1
ATOM 825 C C . TYR A 1 105 ? 1.335 -6.283 5.905 1.00 46.75 105 TYR A C 1
ATOM 827 O O . TYR A 1 105 ? 0.187 -6.281 5.454 1.00 46.75 105 TYR A O 1
ATOM 835 N N . GLY A 1 106 ? 2.247 -5.366 5.560 1.00 49.47 106 GLY A N 1
ATOM 836 C CA . GLY A 1 106 ? 2.044 -4.344 4.522 1.00 49.47 106 GLY A CA 1
ATOM 837 C C . GLY A 1 106 ? 2.166 -2.885 4.969 1.00 49.47 106 GLY A C 1
ATOM 838 O O . GLY A 1 106 ? 2.311 -2.030 4.102 1.00 49.47 106 GLY A O 1
ATOM 839 N N . ILE A 1 107 ? 2.190 -2.597 6.274 1.00 51.56 107 ILE A N 1
ATOM 840 C CA . ILE A 1 107 ? 2.407 -1.232 6.775 1.00 51.56 107 ILE A CA 1
ATOM 841 C C . ILE A 1 107 ? 3.918 -0.973 6.797 1.00 51.56 107 ILE A C 1
ATOM 843 O O . ILE A 1 107 ? 4.602 -1.258 7.776 1.00 51.56 107 ILE A O 1
ATOM 847 N N . SER A 1 108 ? 4.468 -0.529 5.668 1.00 50.00 108 SER A N 1
ATOM 848 C CA . SER A 1 108 ? 5.860 -0.084 5.596 1.00 50.00 108 SER A CA 1
ATOM 849 C C . SER A 1 108 ? 6.028 1.284 6.254 1.00 50.00 108 SER A C 1
ATOM 851 O O . SER A 1 108 ? 5.175 2.157 6.110 1.00 50.00 108 SER A O 1
ATOM 853 N N . ASP A 1 109 ? 7.165 1.440 6.928 1.00 49.50 109 ASP A N 1
ATOM 854 C CA . ASP A 1 109 ? 7.622 2.545 7.783 1.00 49.50 109 ASP A CA 1
ATOM 855 C C . ASP A 1 109 ? 7.896 3.856 7.008 1.00 49.50 109 ASP A C 1
ATOM 857 O O . ASP A 1 109 ? 8.976 4.437 7.064 1.00 49.50 109 ASP A O 1
ATOM 861 N N . SER A 1 110 ? 6.962 4.270 6.153 1.00 44.31 110 SER A N 1
ATOM 862 C CA . SER A 1 110 ? 7.103 5.424 5.253 1.00 44.31 110 SER A CA 1
ATOM 863 C C . SER A 1 110 ? 6.028 6.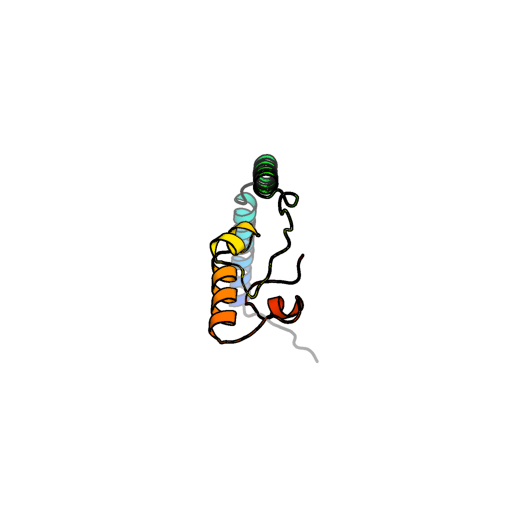490 5.477 1.00 44.31 110 SER A C 1
ATOM 865 O O . SER A 1 110 ? 5.687 7.204 4.535 1.00 44.31 110 SER A O 1
ATOM 867 N N . LEU A 1 111 ? 5.495 6.586 6.701 1.00 43.88 111 LEU A N 1
ATOM 868 C CA . LEU A 1 111 ? 4.699 7.739 7.134 1.00 43.88 111 LEU A CA 1
ATOM 869 C C . LEU A 1 111 ? 5.597 8.910 7.551 1.00 43.88 111 LEU A C 1
ATOM 871 O O . LEU A 1 111 ? 6.593 8.661 8.263 1.00 43.88 111 LEU A O 1
#

Foldseek 3Di:
DDPPDDDDPVRVVVCVVVVVVVVVVVVVVVVPPPPPPVVVVVVVVVVVCVVDPVVPQPDDDDALLDDALVRCVNNVDDNQQSVQSVVCNVVVHHDPDPVVSVVRPPPDPPD

Radius of gyration: 29.06 Å; chains: 1; bounding box: 72×36×62 Å

Organism: NCBI:txid408170

InterPro domains:
  IPR010994 RuvA domain 2-like [SSF47781] (52-109)

Sequence (111 aa):
MDDGTFFTEREIRAVAVFLPLAGLLVAAVALFRPKSDPLEARRVEVAMERRMPADSIRLRPFDPNTADFDELLRLGLSKHEAVSLLKYRAAGKVFRIPEDLSLCYGISDSL